Protein AF-A0A956RV04-F1 (afdb_monomer)

Nearest PDB structures (foldseek):
  6rp8-assembly1_c  TM=3.838E-01  e=1.472E+00  Homo sapiens
  3f8u-assembly3_D-2  TM=2.671E-01  e=5.132E-01  Homo sapiens

Foldseek 3Di:
DDDDDDDDDPPPPPPPPPDPPQWKKWKQFLQVRDIDTDDGDDDDPVDPDDDDPCNPPPDPDDDDDDPPDPPDDVPPVDPDDDDDCVVVDACLVPVVQFKKWKWADDPNDTDGQAIFGHPDPQDTHDDPCSQAWDQDPVRDTDRGGGSWIKIDHCDDSRDGCPPDDIDIDRIDMGTDD

Mean predicted aligned error: 13.53 Å

Solvent-accessible surface area (backbone atoms only — not comparable to full-atom values): 11773 Å² total; per-residue (Å²): 140,84,84,81,80,82,76,85,78,81,80,80,79,76,77,78,79,79,72,76,79,79,65,34,35,33,40,34,34,42,86,79,70,43,80,44,83,44,81,69,76,85,83,64,83,90,58,91,72,88,79,60,93,63,73,67,61,92,67,81,85,84,70,89,72,85,82,71,73,79,82,86,55,95,68,77,84,72,72,76,69,94,67,61,64,74,81,83,42,54,48,70,81,55,52,60,87,34,40,26,34,31,28,28,69,53,98,88,41,80,41,86,71,48,60,31,35,53,78,49,102,87,40,70,52,63,58,67,69,70,47,36,54,45,67,50,101,82,68,50,84,41,96,42,68,59,77,45,44,38,41,27,51,40,47,56,96,46,42,75,46,88,83,60,84,58,46,73,61,63,60,48,82,42,78,53,131

Radius of gyration: 25.68 Å; Cα contacts (8 Å, |Δi|>4): 198; chains: 1; bounding box: 71×70×61 Å

Sequence (177 aa):
MKVLKMLPFPLLLVSVQLSAQSMAFQRYDIIAKSLSPIQPVAYEATTPSDFTDWSFGTLTGWSALPQVAPVVDDSLAGFTMPALARDEFTISSYPIRCAVKLFRKHEGEFRQTCSGMLISENLVLTAAHCVFYDFDDDSVFIPEFRDSIFAVPAYDAGEAQLNSAGSWADAYYIPQQ

pLDDT: mean 75.12, std 14.37, range [41.41, 95.62]

Secondary structure (DSSP, 8-state):
-----PPPP---------------EEEEETTTTEEEEEPPPPP-TT-S----TTSS-S-S---PPP-S-----S--TT------HHHH--TTTS--TTEEEEEEEETTEEEEEEEEEEEETTEEE--HHHHEEEE-TT--EEEEE-S--EEEESEETTEE-SS---EE--EEEEE--

Structure (mmCIF, N/CA/C/O backbone):
data_AF-A0A956RV04-F1
#
_entry.id   AF-A0A956RV04-F1
#
loop_
_atom_site.group_PDB
_atom_site.id
_atom_site.type_symbol
_atom_site.label_atom_id
_atom_site.label_alt_id
_atom_site.label_comp_id
_atom_site.label_asym_id
_atom_site.label_entity_id
_atom_site.label_seq_id
_atom_site.pdbx_PDB_ins_code
_atom_site.Cartn_x
_atom_site.Cartn_y
_atom_site.Cartn_z
_atom_site.occupancy
_atom_site.B_iso_or_equiv
_atom_site.auth_seq_id
_atom_site.auth_comp_id
_atom_site.auth_asym_id
_atom_site.auth_atom_id
_atom_site.pdbx_PDB_model_num
ATOM 1 N N . MET A 1 1 ? 47.292 54.066 34.402 1.00 41.41 1 MET A N 1
ATOM 2 C CA . MET A 1 1 ? 46.937 52.824 33.678 1.00 41.41 1 MET A CA 1
ATOM 3 C C . MET A 1 1 ? 46.045 51.966 34.564 1.00 41.41 1 MET A C 1
ATOM 5 O O . MET A 1 1 ? 46.529 51.441 35.556 1.00 41.41 1 MET A O 1
ATOM 9 N N . LYS A 1 2 ? 44.742 51.875 34.264 1.00 43.78 2 LYS A N 1
ATOM 10 C CA . LYS A 1 2 ? 43.818 50.919 34.897 1.00 43.78 2 LYS A CA 1
ATOM 11 C C . LYS A 1 2 ? 43.588 49.788 33.897 1.00 43.78 2 LYS A C 1
ATOM 13 O O . LYS A 1 2 ? 43.111 50.046 32.798 1.00 43.78 2 LYS A O 1
ATOM 18 N N . VAL A 1 3 ? 43.992 48.573 34.254 1.00 43.91 3 VAL A N 1
ATOM 19 C CA . VAL A 1 3 ? 43.829 47.382 33.411 1.00 43.91 3 VAL A CA 1
ATOM 20 C C . VAL A 1 3 ? 42.385 46.902 33.553 1.00 43.91 3 VAL A C 1
ATOM 22 O O . VAL A 1 3 ? 41.974 46.468 34.629 1.00 43.91 3 VAL A O 1
ATOM 25 N N . LEU A 1 4 ? 41.606 47.039 32.481 1.00 47.28 4 LEU A N 1
ATOM 26 C CA . LEU A 1 4 ? 40.239 46.540 32.380 1.00 47.28 4 LEU A CA 1
ATOM 27 C C . LEU A 1 4 ? 40.298 45.011 32.234 1.00 47.28 4 LEU A C 1
ATOM 29 O O . LEU A 1 4 ? 40.730 44.500 31.204 1.00 47.28 4 LEU A O 1
ATOM 33 N N . LYS A 1 5 ? 39.922 44.273 33.283 1.00 50.47 5 LYS A N 1
ATOM 34 C CA . LYS A 1 5 ? 39.824 42.808 33.234 1.00 50.47 5 LYS A CA 1
ATOM 35 C C . LYS A 1 5 ? 38.575 42.426 32.437 1.00 50.47 5 LYS A C 1
ATOM 37 O O . LYS A 1 5 ? 37.464 42.648 32.909 1.00 50.47 5 LYS A O 1
ATOM 42 N N . MET A 1 6 ? 38.761 41.871 31.241 1.00 50.69 6 MET A N 1
ATOM 43 C CA . MET A 1 6 ? 37.680 41.238 30.482 1.00 50.69 6 MET A CA 1
ATOM 44 C C . MET A 1 6 ? 37.269 39.947 31.197 1.00 50.69 6 MET A C 1
ATOM 46 O O . MET A 1 6 ? 38.090 39.057 31.409 1.00 50.69 6 MET A O 1
ATOM 50 N N . LEU A 1 7 ? 36.006 39.879 31.612 1.00 51.22 7 LEU A N 1
ATOM 51 C CA . LEU A 1 7 ? 35.390 38.680 32.172 1.00 51.22 7 LEU A CA 1
ATOM 52 C C . LEU A 1 7 ? 35.019 37.739 31.006 1.00 51.22 7 LEU A C 1
ATOM 54 O O . LEU A 1 7 ? 34.403 38.215 30.050 1.00 51.22 7 LEU A O 1
ATOM 58 N N . PRO A 1 8 ? 35.372 36.442 31.031 1.00 54.19 8 PRO A N 1
ATOM 59 C CA . PRO A 1 8 ? 35.003 35.525 29.960 1.00 54.19 8 PRO A CA 1
ATOM 60 C C . PRO A 1 8 ? 33.496 35.239 30.010 1.00 54.19 8 PRO A C 1
ATOM 62 O O . PRO A 1 8 ? 32.969 34.77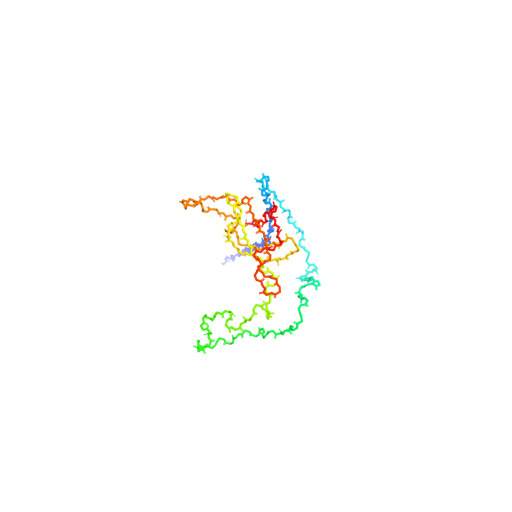4 31.018 1.00 54.19 8 PRO A O 1
ATOM 65 N N . PHE A 1 9 ? 32.805 35.543 28.912 1.00 52.53 9 PHE A N 1
ATOM 66 C CA . PHE A 1 9 ? 31.400 35.214 28.689 1.00 52.53 9 PHE A CA 1
ATOM 67 C C . PHE A 1 9 ? 31.310 33.701 28.414 1.00 52.53 9 PHE A C 1
ATOM 69 O O . PHE A 1 9 ? 31.923 33.245 27.444 1.00 52.53 9 PHE A O 1
ATOM 76 N N . PRO A 1 10 ? 30.629 32.889 29.242 1.00 55.66 10 PRO A N 1
ATOM 77 C CA . PRO A 1 10 ? 30.508 31.467 28.964 1.00 55.66 10 PRO A CA 1
ATOM 78 C C . PRO A 1 10 ? 29.617 31.296 27.731 1.00 55.66 10 PRO A C 1
ATOM 80 O O . PRO A 1 10 ? 28.443 31.665 27.736 1.00 55.66 10 PRO A O 1
ATOM 83 N N . LEU A 1 11 ? 30.201 30.767 26.657 1.00 54.53 11 LEU A N 1
ATOM 84 C CA . LEU A 1 11 ? 29.486 30.364 25.455 1.00 54.53 11 LEU A CA 1
ATOM 85 C C . LEU A 1 11 ? 28.546 29.214 25.850 1.00 54.53 11 LEU A C 1
ATOM 87 O O . LEU A 1 11 ? 28.985 28.081 26.048 1.00 54.53 11 LEU A O 1
ATOM 91 N N . LEU A 1 12 ? 27.264 29.521 26.048 1.00 53.34 12 LEU A N 1
ATOM 92 C CA . LEU A 1 12 ? 26.239 28.529 26.351 1.00 53.34 12 LEU A CA 1
ATOM 93 C C . LEU A 1 12 ? 26.005 27.701 25.078 1.00 53.34 12 LEU A C 1
ATOM 95 O O . LEU A 1 12 ? 25.270 28.110 24.181 1.00 53.34 12 LEU A O 1
ATOM 99 N N . LEU A 1 13 ? 26.684 26.558 24.971 1.00 54.03 13 LEU A N 1
ATOM 100 C CA . LEU A 1 13 ? 26.386 25.524 23.983 1.00 54.03 13 LEU A CA 1
ATOM 101 C C . LEU A 1 13 ? 24.991 24.973 24.294 1.00 54.03 13 LEU A C 1
ATOM 103 O O . LEU A 1 13 ? 24.834 24.048 25.088 1.00 54.03 13 LEU A O 1
ATOM 107 N N . VAL A 1 14 ? 23.967 25.578 23.693 1.00 54.78 14 VAL A N 1
ATOM 108 C CA . VAL A 1 14 ? 22.636 24.983 23.601 1.00 54.78 14 VAL A CA 1
ATOM 109 C C . VAL A 1 14 ? 22.785 23.759 22.708 1.00 54.78 14 VAL A C 1
ATOM 111 O O . VAL A 1 14 ? 22.872 23.866 21.485 1.00 54.78 14 VAL A O 1
ATOM 114 N N . SER A 1 15 ? 22.875 22.586 23.325 1.00 55.47 15 SER A N 1
ATOM 115 C CA . SER A 1 15 ? 22.679 21.320 22.638 1.00 55.47 15 SER A CA 1
ATOM 116 C C . SER A 1 15 ? 21.245 21.306 22.121 1.00 55.47 15 SER A C 1
ATOM 118 O O . SER A 1 15 ? 20.292 21.098 22.870 1.00 55.47 15 SER A O 1
ATOM 120 N N . VAL A 1 16 ? 21.080 21.570 20.826 1.00 59.00 16 VAL A N 1
ATOM 121 C CA . VAL A 1 16 ? 19.829 21.288 20.127 1.00 59.00 16 VAL A CA 1
ATOM 122 C C . VAL A 1 16 ? 19.637 19.779 20.223 1.00 59.00 16 VAL A C 1
ATOM 124 O O . VAL A 1 16 ? 20.326 19.013 19.552 1.00 59.00 16 VAL A O 1
ATOM 127 N N . GLN A 1 17 ? 18.754 19.338 21.116 1.00 52.81 17 GLN A N 1
ATOM 128 C CA . GLN A 1 17 ? 18.271 17.968 21.093 1.00 52.81 17 GLN A CA 1
ATOM 129 C C . GLN A 1 17 ? 17.467 17.816 19.801 1.00 52.81 17 GLN A C 1
ATOM 131 O O . GLN A 1 17 ? 16.308 18.218 19.731 1.00 52.81 17 GLN A O 1
ATOM 136 N N . LEU A 1 18 ? 18.098 17.277 18.754 1.00 50.31 18 LEU A N 1
ATOM 137 C CA . LEU A 1 18 ? 17.362 16.726 17.626 1.00 50.31 18 LEU A CA 1
ATOM 138 C C . LEU A 1 18 ? 16.614 15.498 18.148 1.00 50.31 18 LEU A C 1
ATOM 140 O O . LEU A 1 18 ? 17.162 14.402 18.229 1.00 50.31 18 LEU A O 1
ATOM 144 N N . SER A 1 19 ? 15.365 15.700 18.555 1.00 60.16 19 SER A N 1
ATOM 145 C CA . SER A 1 19 ? 14.411 14.610 18.695 1.00 60.16 19 SER A CA 1
ATOM 146 C C . SER A 1 19 ? 14.202 14.025 17.303 1.00 60.16 19 SER A C 1
ATOM 148 O O . SER A 1 19 ? 13.673 14.708 16.425 1.00 60.16 19 SER A O 1
ATOM 150 N N . ALA A 1 20 ? 14.604 12.772 17.088 1.00 56.19 20 ALA A N 1
ATOM 151 C CA . ALA A 1 20 ? 14.069 12.004 15.973 1.00 56.19 20 ALA A CA 1
ATOM 152 C C . ALA A 1 20 ? 12.538 12.047 16.097 1.00 56.19 20 ALA A C 1
ATOM 154 O O . ALA A 1 20 ? 11.999 11.767 17.169 1.00 56.19 20 ALA A O 1
ATOM 155 N N . GLN A 1 21 ? 11.843 12.500 15.056 1.00 57.19 21 GLN A N 1
ATOM 156 C CA . GLN A 1 21 ? 10.384 12.533 15.070 1.00 57.19 21 GLN A CA 1
ATOM 157 C C . GLN A 1 21 ? 9.907 11.082 15.145 1.00 57.19 21 GLN A C 1
ATOM 159 O O . GLN A 1 21 ? 10.102 10.315 14.203 1.00 57.19 21 GLN A O 1
ATOM 164 N N . SER A 1 22 ? 9.345 10.670 16.282 1.00 64.44 22 SER A N 1
ATOM 165 C CA . SER A 1 22 ? 8.673 9.379 16.363 1.00 64.44 22 SER A CA 1
ATOM 166 C C . SER A 1 22 ? 7.424 9.472 15.491 1.00 64.44 22 SER A C 1
ATOM 168 O O . SER A 1 22 ? 6.443 10.100 15.887 1.00 64.44 22 SER A O 1
ATOM 170 N N . MET A 1 23 ? 7.472 8.897 14.292 1.00 69.06 23 MET A N 1
ATOM 171 C CA . MET A 1 23 ? 6.310 8.840 13.412 1.00 69.06 23 MET A CA 1
ATOM 172 C C . MET A 1 23 ? 5.309 7.851 14.012 1.00 69.06 23 MET A C 1
ATOM 174 O O . MET A 1 23 ? 5.514 6.638 13.974 1.00 69.06 23 MET A O 1
ATOM 178 N N . ALA A 1 24 ? 4.253 8.375 14.628 1.00 81.62 24 ALA A N 1
ATOM 179 C CA . ALA A 1 24 ? 3.126 7.568 15.070 1.00 81.62 24 ALA A CA 1
ATOM 180 C C . ALA A 1 24 ? 2.207 7.286 13.877 1.00 81.62 24 ALA A C 1
ATOM 182 O O . ALA A 1 24 ? 2.080 8.107 12.970 1.00 81.62 24 ALA A O 1
ATOM 183 N N . PHE A 1 25 ? 1.542 6.137 13.883 1.00 88.25 25 PHE A N 1
ATOM 184 C CA . PHE A 1 25 ? 0.504 5.828 12.902 1.00 88.25 25 PHE A CA 1
ATOM 185 C C . PHE A 1 25 ? -0.874 5.923 13.554 1.00 88.25 25 PHE A C 1
ATOM 187 O O . PHE A 1 25 ? -1.031 5.681 14.749 1.00 88.25 25 PHE A O 1
ATOM 194 N N . GLN A 1 26 ? -1.894 6.236 12.764 1.00 91.50 26 GLN A N 1
ATOM 195 C CA . GLN A 1 26 ? -3.291 6.037 13.136 1.00 91.50 26 GLN A CA 1
ATOM 196 C C . GLN A 1 26 ? -3.871 4.884 12.327 1.00 91.50 26 GLN A C 1
ATOM 198 O O . GLN A 1 26 ? -3.658 4.815 11.117 1.00 91.50 26 GLN A O 1
ATOM 203 N N . ARG A 1 27 ? -4.635 4.010 12.982 1.00 93.75 27 ARG A N 1
ATOM 204 C CA . ARG A 1 27 ? -5.509 3.037 12.327 1.00 93.75 27 ARG A CA 1
ATOM 205 C C . ARG A 1 27 ? -6.908 3.634 12.230 1.00 93.75 27 ARG A C 1
ATOM 207 O O . ARG A 1 27 ? -7.550 3.852 13.259 1.00 93.75 27 ARG A O 1
ATOM 214 N N . TYR A 1 28 ? -7.372 3.875 11.011 1.00 93.62 28 TYR A N 1
ATOM 215 C CA . TYR A 1 28 ? -8.771 4.157 10.711 1.00 93.62 28 TYR A CA 1
ATOM 216 C C . TYR A 1 28 ? -9.501 2.843 10.448 1.00 93.62 28 TYR A C 1
ATOM 218 O O . TYR A 1 28 ? -9.167 2.152 9.492 1.00 93.62 28 TYR A O 1
ATOM 226 N N . ASP A 1 29 ? -10.472 2.493 11.285 1.00 94.69 29 ASP A N 1
ATOM 227 C CA . ASP A 1 29 ? -11.352 1.346 11.067 1.00 94.69 29 ASP A CA 1
ATOM 228 C C . ASP A 1 29 ? -12.481 1.728 10.106 1.00 94.69 29 ASP A C 1
ATOM 230 O O . ASP A 1 29 ? -13.253 2.648 10.392 1.00 94.69 29 ASP A O 1
ATOM 234 N N . ILE A 1 30 ? -12.575 1.033 8.972 1.00 92.62 30 ILE A N 1
ATOM 235 C CA . ILE A 1 30 ? -13.490 1.398 7.883 1.00 92.62 30 ILE A CA 1
ATOM 236 C C . ILE A 1 30 ? -14.951 1.135 8.270 1.00 92.62 30 ILE A C 1
ATOM 238 O O . ILE A 1 30 ? -15.831 1.937 7.957 1.00 92.62 30 ILE A O 1
ATOM 242 N N . ILE A 1 31 ? -15.215 0.044 8.994 1.00 90.00 31 ILE A N 1
ATOM 243 C CA . ILE A 1 31 ? -16.575 -0.357 9.374 1.00 90.00 31 ILE A CA 1
ATOM 244 C C . ILE A 1 31 ? -17.070 0.480 10.551 1.00 90.00 31 ILE A C 1
ATOM 246 O O . ILE A 1 31 ? -18.185 1.000 10.525 1.00 90.00 31 ILE A O 1
ATOM 250 N N . ALA A 1 32 ? -16.237 0.636 11.581 1.00 93.06 32 ALA A N 1
ATOM 251 C CA . ALA A 1 32 ? -16.583 1.417 12.763 1.00 93.06 32 ALA A CA 1
ATOM 252 C C . ALA A 1 32 ? -16.468 2.935 12.540 1.00 93.06 32 ALA A C 1
ATOM 254 O O . ALA A 1 32 ? -16.903 3.703 13.398 1.00 93.06 32 ALA A O 1
ATOM 255 N N . LYS A 1 33 ? -15.864 3.371 11.425 1.00 90.12 33 LYS A N 1
ATOM 256 C CA . LYS A 1 33 ? -15.575 4.776 11.096 1.00 90.12 33 LYS A CA 1
ATOM 257 C C . LYS A 1 33 ? -14.860 5.510 12.234 1.00 90.12 33 LYS A C 1
ATOM 259 O O . LYS A 1 33 ? -15.221 6.630 12.594 1.00 90.12 33 LYS A O 1
ATOM 264 N N . SER A 1 34 ? -13.854 4.868 12.828 1.00 91.94 34 SER A N 1
ATOM 265 C CA . SER A 1 34 ? -13.160 5.379 14.017 1.00 91.94 34 SER A CA 1
ATOM 266 C C . SER A 1 34 ? -11.641 5.370 13.862 1.00 91.94 34 SER A C 1
ATOM 268 O O . SER A 1 34 ? -11.081 4.524 13.169 1.00 91.94 34 SER A O 1
ATOM 270 N N . LEU A 1 35 ? -10.972 6.326 14.511 1.00 91.81 35 LEU A N 1
ATOM 271 C CA . LEU A 1 35 ? -9.513 6.433 14.546 1.00 91.81 35 LEU A CA 1
ATOM 272 C C . LEU A 1 35 ? -8.974 5.911 15.875 1.00 91.81 35 LEU A C 1
ATOM 274 O O . LEU A 1 35 ? -9.496 6.232 16.943 1.00 91.81 35 LEU A O 1
ATOM 278 N N . SER A 1 36 ? -7.888 5.149 15.803 1.00 93.56 36 SER A N 1
ATOM 279 C CA . SER A 1 36 ? -7.151 4.665 16.969 1.00 93.56 36 SER A CA 1
ATOM 280 C C . SER A 1 36 ? -5.643 4.848 16.771 1.00 93.56 36 SER A C 1
ATOM 282 O O . SER A 1 36 ? -5.141 4.641 15.664 1.00 93.56 36 SER A O 1
ATOM 284 N N . PRO A 1 37 ? -4.896 5.263 17.807 1.00 91.19 37 PRO A N 1
ATOM 285 C CA . PRO A 1 37 ? -3.457 5.455 17.695 1.00 91.19 37 PRO A CA 1
ATOM 286 C C . PRO A 1 37 ? -2.721 4.111 17.706 1.00 91.19 37 PRO A C 1
ATOM 288 O O . PRO A 1 37 ? -3.014 3.236 18.521 1.00 91.19 37 PRO A O 1
ATOM 291 N N . ILE A 1 38 ? -1.706 3.983 16.856 1.00 89.81 38 ILE A N 1
ATOM 292 C CA . ILE A 1 38 ? -0.713 2.912 16.909 1.00 89.81 38 ILE A CA 1
ATOM 293 C C . ILE A 1 38 ? 0.522 3.476 17.595 1.00 89.81 38 ILE A C 1
ATOM 295 O O . ILE A 1 38 ? 1.137 4.432 17.117 1.00 89.81 38 ILE A O 1
ATOM 299 N N . GLN A 1 39 ? 0.865 2.884 18.736 1.00 84.88 39 GLN A N 1
ATOM 300 C CA . GLN A 1 39 ? 2.021 3.319 19.507 1.00 84.88 39 GLN A CA 1
ATOM 301 C C . GLN A 1 39 ? 3.316 3.011 18.740 1.00 84.88 39 GLN A C 1
ATOM 303 O O . GLN A 1 39 ? 3.455 1.896 18.228 1.00 84.88 39 GLN A O 1
ATOM 308 N N . PRO A 1 40 ? 4.265 3.961 18.664 1.00 82.56 40 PRO A N 1
ATOM 309 C CA . PRO A 1 40 ? 5.578 3.699 18.094 1.00 82.56 40 PRO A CA 1
ATOM 310 C C . PRO A 1 40 ? 6.287 2.578 18.855 1.00 82.56 40 PRO A C 1
ATOM 312 O O . PRO A 1 40 ? 6.237 2.513 20.085 1.00 82.56 40 PRO A O 1
ATOM 315 N N . VAL A 1 41 ? 6.988 1.718 18.121 1.00 82.56 41 VAL A N 1
ATOM 316 C CA . VAL A 1 41 ? 7.897 0.731 18.711 1.00 82.56 41 VAL A CA 1
ATOM 317 C C . VAL A 1 41 ? 9.247 1.406 18.957 1.00 82.56 41 VAL A C 1
ATOM 319 O O . VAL A 1 41 ? 9.665 2.268 18.180 1.00 82.56 41 VAL A O 1
ATOM 322 N N . ALA A 1 42 ? 9.925 1.052 20.051 1.00 80.88 42 ALA A N 1
ATOM 323 C CA . ALA A 1 42 ? 11.256 1.575 20.338 1.00 80.88 42 ALA A CA 1
ATOM 324 C C . ALA A 1 42 ? 12.231 1.203 19.209 1.00 80.88 42 ALA A C 1
ATOM 326 O O . ALA A 1 42 ? 12.288 0.048 18.792 1.00 80.88 42 ALA A O 1
ATOM 327 N N . TYR A 1 43 ? 12.994 2.184 18.724 1.00 80.00 43 TYR A N 1
ATOM 328 C CA . TYR A 1 43 ? 14.013 1.949 17.706 1.00 80.00 43 TYR A CA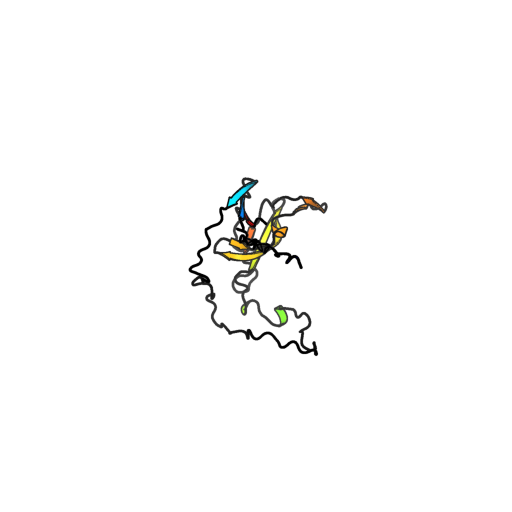 1
ATOM 329 C C . TYR A 1 43 ? 15.162 1.110 18.278 1.00 80.00 43 TYR A C 1
ATOM 331 O O . TYR A 1 43 ? 15.764 1.483 19.288 1.00 80.00 43 TYR A O 1
ATOM 339 N N . GLU A 1 44 ? 15.490 0.005 17.612 1.00 83.06 44 GLU A N 1
ATOM 340 C CA . GLU A 1 44 ? 16.596 -0.866 18.000 1.00 83.06 44 GLU A CA 1
ATOM 341 C C . GLU A 1 44 ? 17.898 -0.443 17.307 1.00 83.06 44 GLU A C 1
ATOM 343 O O . GLU A 1 44 ? 18.151 -0.742 16.144 1.00 83.06 44 GLU A O 1
ATOM 348 N N . ALA A 1 45 ? 18.753 0.269 18.045 1.00 82.19 45 ALA A N 1
ATOM 349 C CA . ALA A 1 45 ? 19.985 0.844 17.501 1.00 82.19 45 ALA A CA 1
ATOM 350 C C . ALA A 1 45 ? 21.083 -0.185 17.161 1.00 82.19 45 ALA A C 1
ATOM 352 O O . ALA A 1 45 ? 22.065 0.165 16.507 1.00 82.19 45 ALA A O 1
ATOM 353 N N . THR A 1 46 ? 20.947 -1.434 17.611 1.00 89.81 46 THR A N 1
ATOM 354 C CA . THR A 1 46 ? 21.909 -2.526 17.384 1.00 89.81 46 THR A CA 1
ATOM 355 C C . THR A 1 46 ? 21.766 -3.193 16.019 1.00 89.81 46 THR A C 1
ATOM 357 O O . THR A 1 46 ? 22.711 -3.847 15.579 1.00 89.81 46 THR A O 1
ATOM 360 N N . THR A 1 47 ? 20.644 -2.983 15.328 1.00 82.06 47 THR A N 1
ATOM 361 C CA . THR A 1 47 ? 20.360 -3.582 14.018 1.00 82.06 47 THR A CA 1
ATOM 362 C C . THR A 1 47 ? 20.100 -2.467 13.002 1.00 82.06 47 THR A C 1
ATOM 364 O O . THR A 1 47 ? 18.952 -2.121 12.736 1.00 82.06 47 THR A O 1
ATOM 367 N N . PRO A 1 48 ? 21.158 -1.850 12.438 1.00 77.50 48 PRO A N 1
ATOM 368 C CA . PRO A 1 48 ? 21.013 -0.698 11.544 1.00 77.50 48 PRO A CA 1
ATOM 369 C C . PRO A 1 48 ? 20.391 -1.054 10.184 1.00 77.50 48 PRO A C 1
ATOM 371 O O . PRO A 1 48 ? 19.996 -0.162 9.436 1.00 77.50 48 PRO A O 1
ATOM 374 N N . SER A 1 49 ? 20.320 -2.342 9.848 1.00 81.25 49 SER A N 1
ATOM 375 C CA . SER A 1 49 ? 19.683 -2.862 8.640 1.00 81.25 49 SER A CA 1
ATOM 376 C C . SER A 1 49 ? 19.215 -4.292 8.874 1.00 81.25 49 SER A C 1
ATOM 378 O O . SER A 1 49 ? 19.928 -5.055 9.526 1.00 81.25 49 SER A O 1
ATOM 380 N N . ASP A 1 50 ? 18.085 -4.658 8.279 1.00 79.94 50 ASP A N 1
ATOM 381 C CA . ASP A 1 50 ? 17.549 -6.017 8.290 1.00 79.94 50 ASP A CA 1
ATOM 382 C C . ASP A 1 50 ? 16.847 -6.314 6.956 1.00 79.94 50 ASP A C 1
ATOM 384 O O . ASP A 1 50 ? 16.457 -5.393 6.230 1.00 79.94 50 ASP A O 1
ATOM 388 N N . PHE A 1 51 ? 16.704 -7.594 6.621 1.00 79.25 51 PHE A N 1
ATOM 389 C CA . PHE A 1 51 ? 16.061 -8.056 5.396 1.00 79.25 51 PHE A CA 1
ATOM 390 C C . PHE A 1 51 ? 15.249 -9.3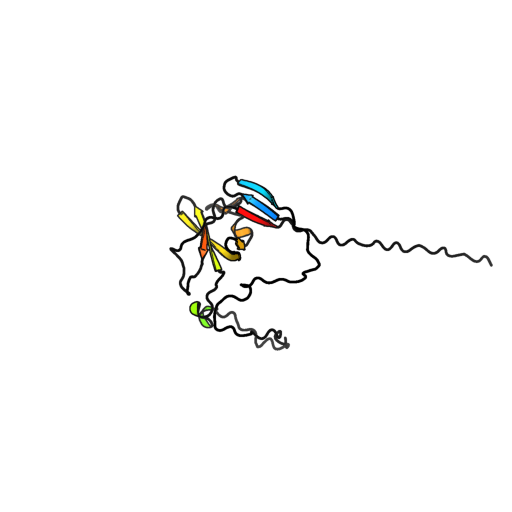15 5.679 1.00 79.25 51 PHE A C 1
ATOM 392 O O . PHE A 1 51 ? 15.690 -10.207 6.396 1.00 79.25 51 PHE A O 1
ATOM 399 N N . THR A 1 52 ? 14.078 -9.433 5.057 1.00 72.12 52 THR A N 1
ATOM 400 C CA . THR A 1 52 ? 13.342 -10.700 5.078 1.00 72.12 52 THR A CA 1
ATOM 401 C C . THR A 1 52 ? 13.986 -11.703 4.120 1.00 72.12 52 THR A C 1
ATOM 403 O O . THR A 1 52 ? 14.604 -11.313 3.122 1.00 72.12 52 THR A O 1
ATOM 406 N N . ASP A 1 53 ? 13.758 -12.997 4.351 1.00 72.94 53 ASP A N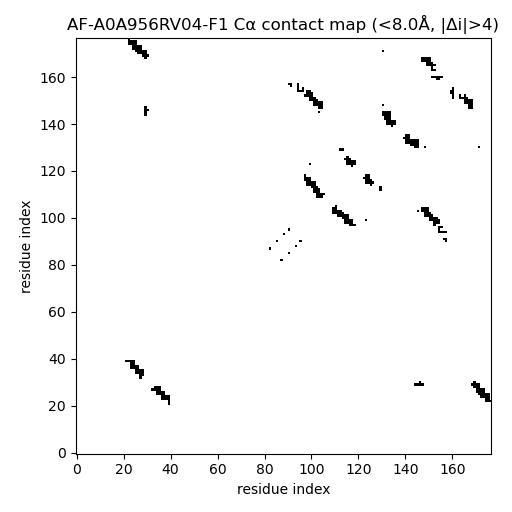 1
ATOM 407 C CA . ASP A 1 53 ? 14.155 -14.073 3.423 1.00 72.94 53 ASP A CA 1
ATOM 408 C C . ASP A 1 53 ? 13.595 -13.864 2.000 1.00 72.94 53 ASP A C 1
ATOM 410 O O . ASP A 1 53 ? 14.133 -14.372 1.019 1.00 72.94 53 ASP A O 1
ATOM 414 N N . TRP A 1 54 ? 12.525 -13.071 1.881 1.00 64.88 54 TRP A N 1
ATOM 415 C CA . TRP A 1 54 ? 11.832 -12.746 0.634 1.00 64.88 54 TRP A CA 1
ATOM 416 C C . TRP A 1 54 ? 12.241 -11.401 0.023 1.00 64.88 54 TRP A C 1
ATOM 418 O O . TRP A 1 54 ? 11.693 -11.015 -1.011 1.00 64.88 54 TRP A O 1
ATOM 428 N N . SER A 1 55 ? 13.195 -10.686 0.629 1.00 68.62 55 SER A N 1
ATOM 429 C CA . SER A 1 55 ? 13.724 -9.414 0.104 1.00 68.62 55 SER A CA 1
ATOM 430 C C . SER A 1 55 ? 14.262 -9.549 -1.326 1.00 68.62 55 SER A C 1
ATOM 432 O O . SER A 1 55 ? 14.170 -8.615 -2.123 1.00 68.62 55 SER A O 1
ATOM 434 N N . PHE A 1 56 ? 14.726 -10.749 -1.684 1.00 65.00 56 PHE A N 1
ATOM 435 C CA . PHE A 1 56 ? 15.012 -11.162 -3.050 1.00 65.00 56 PHE A CA 1
ATOM 436 C C . PHE A 1 56 ? 13.915 -12.126 -3.509 1.00 65.00 56 PHE A C 1
ATOM 438 O O . PHE A 1 56 ? 13.919 -13.308 -3.178 1.00 65.00 56 PHE A O 1
ATOM 445 N N . GLY A 1 57 ? 12.929 -11.622 -4.255 1.00 62.12 57 GLY A N 1
ATOM 446 C CA . GLY A 1 57 ? 11.808 -12.459 -4.683 1.00 62.12 57 GLY A CA 1
ATOM 447 C C . GLY A 1 57 ? 12.257 -13.670 -5.521 1.00 62.12 57 GLY A C 1
ATOM 448 O O . GLY A 1 57 ? 13.173 -13.561 -6.331 1.00 62.12 57 GLY A O 1
ATOM 449 N N . THR A 1 58 ? 11.516 -14.777 -5.441 1.00 60.00 58 THR A N 1
ATOM 450 C CA . THR A 1 58 ? 11.819 -16.126 -5.988 1.00 60.00 58 THR A CA 1
ATOM 451 C C . THR A 1 58 ? 11.891 -16.284 -7.513 1.00 60.00 58 THR A C 1
ATOM 453 O O . THR A 1 58 ? 11.959 -17.406 -8.016 1.00 60.00 58 THR A O 1
ATOM 456 N N . LEU A 1 59 ? 11.852 -15.190 -8.277 1.00 56.62 59 LEU A N 1
ATOM 457 C CA . LEU A 1 59 ? 11.914 -15.288 -9.735 1.00 56.62 59 LEU A CA 1
ATOM 458 C C . LEU A 1 59 ? 13.344 -15.632 -10.145 1.00 56.62 59 LEU A C 1
ATOM 460 O O . LEU A 1 59 ? 14.299 -15.062 -9.626 1.00 56.62 59 LEU A O 1
ATOM 464 N N . THR A 1 60 ? 13.484 -16.559 -11.085 1.00 60.31 60 THR A N 1
ATOM 465 C CA . THR A 1 60 ? 14.770 -16.857 -11.725 1.00 60.31 60 THR A CA 1
ATOM 466 C C . THR A 1 60 ? 15.104 -15.772 -12.759 1.00 60.31 60 THR A C 1
ATOM 468 O O . THR A 1 60 ? 14.226 -15.021 -13.176 1.00 60.31 60 THR A O 1
ATOM 471 N N . GLY A 1 61 ? 16.376 -15.649 -13.159 1.00 62.47 61 GLY A N 1
ATOM 472 C CA . GLY A 1 61 ? 16.795 -14.648 -14.155 1.00 62.47 61 GLY A CA 1
ATOM 473 C C . GLY A 1 61 ? 17.152 -13.269 -13.589 1.00 62.47 61 GLY A C 1
ATOM 474 O O . GLY A 1 61 ? 17.105 -12.279 -14.314 1.00 62.47 61 GLY A O 1
ATOM 475 N N . TRP A 1 62 ? 17.528 -13.186 -12.309 1.00 62.59 62 TRP A N 1
ATOM 476 C CA . TRP A 1 62 ? 18.067 -11.951 -11.736 1.00 62.59 62 TRP A CA 1
ATOM 477 C C . TRP A 1 62 ? 19.309 -11.477 -12.500 1.00 62.59 62 TRP A C 1
ATOM 479 O O . TRP A 1 62 ? 20.289 -12.210 -12.630 1.00 62.59 62 TRP A O 1
ATOM 489 N N . SER A 1 63 ? 19.286 -10.220 -12.942 1.00 65.31 63 SER A N 1
ATOM 490 C CA . SER A 1 63 ? 20.460 -9.510 -13.447 1.00 65.31 63 SER A CA 1
ATOM 491 C C . SER A 1 63 ? 20.782 -8.344 -12.521 1.00 65.31 63 SER A C 1
ATOM 493 O O . SER A 1 63 ? 19.908 -7.523 -12.238 1.00 65.31 63 SER A O 1
ATOM 495 N N . ALA A 1 64 ? 22.034 -8.232 -12.084 1.00 68.81 64 ALA A N 1
ATOM 496 C CA . ALA A 1 64 ? 22.495 -7.018 -11.427 1.00 68.81 64 ALA A CA 1
ATOM 497 C C . ALA A 1 64 ? 22.425 -5.857 -12.429 1.00 68.81 64 ALA A C 1
ATOM 499 O O . ALA A 1 64 ? 23.107 -5.874 -13.454 1.00 68.81 64 ALA A O 1
ATOM 500 N N . LEU A 1 65 ? 21.582 -4.865 -12.145 1.00 65.56 65 LEU A N 1
ATOM 501 C CA . LEU A 1 65 ? 21.574 -3.626 -12.912 1.00 65.56 65 LEU A CA 1
ATOM 502 C C . LEU A 1 65 ? 22.778 -2.771 -12.491 1.00 65.56 65 LEU A C 1
ATOM 504 O O . LEU A 1 65 ? 23.117 -2.746 -11.302 1.00 65.56 65 LEU A O 1
ATOM 508 N N . PRO A 1 66 ? 23.437 -2.069 -13.428 1.00 74.00 66 PRO A N 1
ATOM 509 C CA . PRO A 1 66 ? 24.505 -1.145 -13.082 1.00 74.00 66 PRO A CA 1
ATOM 510 C C . PRO A 1 66 ? 23.954 -0.058 -12.152 1.00 74.00 66 PRO A C 1
ATOM 512 O O . PRO A 1 66 ? 23.063 0.698 -12.520 1.00 74.00 66 PRO A O 1
ATOM 515 N N . GLN A 1 67 ? 24.499 0.013 -10.937 1.00 75.00 67 GLN A N 1
ATOM 516 C CA . GLN A 1 67 ? 24.175 1.063 -9.960 1.00 75.00 67 GLN A CA 1
ATOM 517 C C . GLN A 1 67 ? 25.055 2.308 -10.126 1.00 75.00 67 GLN A C 1
ATOM 519 O O . GLN A 1 67 ? 24.960 3.257 -9.350 1.00 75.00 67 GLN A O 1
ATOM 524 N N . VAL A 1 68 ? 25.946 2.300 -11.120 1.00 78.62 68 VAL A N 1
ATOM 525 C CA . VAL A 1 68 ? 26.750 3.468 -11.466 1.00 78.62 68 VAL A CA 1
ATOM 526 C C . VAL A 1 68 ? 25.793 4.517 -12.012 1.00 78.62 68 VAL A C 1
ATOM 528 O O . VAL A 1 68 ? 25.174 4.304 -13.055 1.00 78.62 68 VAL A O 1
ATOM 531 N N . ALA A 1 69 ? 25.657 5.627 -11.286 1.00 66.88 69 ALA A N 1
ATOM 532 C CA . ALA A 1 69 ? 24.888 6.761 -11.764 1.00 66.88 69 ALA A CA 1
ATOM 533 C C . ALA A 1 69 ? 25.403 7.151 -13.160 1.00 66.88 69 ALA A C 1
ATOM 535 O O . ALA A 1 69 ? 26.624 7.204 -13.354 1.00 66.88 69 ALA A O 1
ATOM 536 N N . PRO A 1 70 ? 24.514 7.397 -14.136 1.00 64.19 70 PRO A N 1
ATOM 537 C CA . PRO A 1 70 ? 24.950 7.863 -15.441 1.00 64.19 70 PRO A CA 1
ATOM 538 C C . PRO A 1 70 ? 25.779 9.136 -15.256 1.00 64.19 70 PRO A C 1
ATOM 540 O O . PRO A 1 70 ? 25.417 10.019 -14.474 1.00 64.19 70 PRO A O 1
ATOM 543 N N . VAL A 1 71 ? 26.919 9.211 -15.944 1.00 72.38 71 VAL A N 1
ATOM 544 C CA . VAL A 1 71 ? 27.725 10.431 -15.962 1.00 72.38 71 VAL A CA 1
ATOM 545 C C . VAL A 1 71 ? 26.889 11.486 -16.670 1.00 72.38 71 VAL A C 1
ATOM 547 O O . VAL A 1 71 ? 26.583 11.344 -17.851 1.00 72.38 71 VAL A O 1
ATOM 550 N N . VAL A 1 72 ? 26.474 12.511 -15.928 1.00 64.56 72 VAL A N 1
ATOM 551 C CA . VAL A 1 72 ? 25.813 13.677 -16.508 1.00 64.56 72 VAL A CA 1
ATOM 552 C C . VAL A 1 72 ? 26.902 14.464 -17.227 1.00 64.56 72 VAL A C 1
ATOM 554 O O . VAL A 1 72 ? 27.651 15.200 -16.588 1.00 64.56 72 VAL A O 1
ATOM 557 N N . ASP A 1 73 ? 27.058 14.240 -18.529 1.00 67.62 73 ASP A N 1
ATOM 558 C CA . ASP A 1 73 ? 27.786 15.173 -19.380 1.00 67.62 73 ASP A CA 1
ATOM 559 C C . ASP A 1 73 ? 26.804 16.230 -19.926 1.00 67.62 73 ASP A C 1
ATOM 561 O O . ASP A 1 73 ? 25.596 15.995 -20.023 1.00 67.62 73 ASP A O 1
ATOM 565 N N . ASP A 1 74 ? 27.306 17.430 -20.230 1.00 61.50 74 ASP A N 1
ATOM 566 C CA . ASP A 1 74 ? 26.490 18.550 -20.729 1.00 61.50 74 ASP A CA 1
ATOM 567 C C . ASP A 1 74 ? 25.884 18.284 -22.125 1.00 61.50 74 ASP A C 1
ATOM 569 O O . ASP A 1 74 ? 25.084 19.076 -22.630 1.00 61.50 74 ASP A O 1
ATOM 573 N N . SER A 1 75 ? 26.211 17.153 -22.757 1.00 58.78 75 SER A N 1
ATOM 574 C CA . SER A 1 75 ? 25.443 16.600 -23.861 1.00 58.78 75 SER A CA 1
ATOM 575 C C . SER A 1 75 ? 24.291 15.771 -23.281 1.00 58.78 75 SER A C 1
ATOM 577 O O . SER A 1 75 ? 24.297 14.548 -23.193 1.00 58.78 75 SER A O 1
ATOM 579 N N . LEU A 1 76 ? 23.187 16.451 -22.972 1.00 55.56 76 LEU A N 1
ATOM 580 C CA . LEU A 1 76 ? 21.874 15.827 -22.736 1.00 55.56 76 LEU A CA 1
ATOM 581 C C . LEU A 1 76 ? 21.336 15.065 -23.984 1.00 55.56 76 LEU A C 1
ATOM 583 O O . LEU A 1 76 ? 20.132 14.871 -24.134 1.00 55.56 76 LEU A O 1
ATOM 587 N N . ALA A 1 77 ? 22.206 14.631 -24.900 1.00 53.91 77 ALA A N 1
ATOM 588 C CA . ALA A 1 77 ? 21.942 13.785 -26.053 1.00 53.91 77 ALA A CA 1
ATOM 589 C C . ALA A 1 77 ? 21.926 12.308 -25.620 1.00 53.91 77 ALA A C 1
ATOM 591 O O . ALA A 1 77 ? 22.757 11.508 -26.033 1.00 53.91 77 ALA A O 1
ATOM 592 N N . GLY A 1 78 ? 21.002 11.941 -24.735 1.00 54.81 78 GLY A N 1
ATOM 593 C CA . GLY A 1 78 ? 20.982 10.579 -24.192 1.00 54.81 78 GLY A CA 1
ATOM 594 C C . GLY A 1 78 ? 19.867 10.271 -23.206 1.00 54.81 78 GLY A C 1
ATOM 595 O O . GLY A 1 78 ? 19.652 9.105 -22.885 1.00 54.81 78 GLY A O 1
ATOM 596 N N . PHE A 1 79 ? 19.104 11.275 -22.765 1.00 57.38 79 PHE A N 1
ATOM 597 C CA . PHE A 1 79 ? 17.812 10.984 -22.161 1.00 57.38 79 PHE A CA 1
ATOM 598 C C . PHE A 1 79 ? 16.922 10.398 -23.251 1.00 57.38 79 PHE A C 1
ATOM 600 O O . PHE A 1 79 ? 16.610 11.058 -24.244 1.00 57.38 79 PHE A O 1
ATOM 607 N N . THR A 1 80 ? 16.535 9.138 -23.082 1.00 59.47 80 THR A N 1
ATOM 608 C CA . THR A 1 80 ? 15.465 8.554 -23.880 1.00 59.47 80 THR A CA 1
ATOM 609 C C . THR A 1 80 ? 14.240 9.441 -23.721 1.00 59.47 80 THR A C 1
ATOM 611 O O . THR A 1 80 ? 13.801 9.709 -22.598 1.00 59.47 80 THR A O 1
ATOM 614 N N . MET A 1 81 ? 13.685 9.897 -24.846 1.00 65.44 81 MET A N 1
ATOM 615 C CA . MET A 1 81 ? 12.312 10.396 -24.875 1.00 65.44 81 MET A CA 1
ATOM 616 C C . MET A 1 81 ? 11.415 9.395 -24.137 1.00 65.44 81 MET A C 1
ATOM 618 O O . MET A 1 81 ? 11.727 8.200 -24.166 1.00 65.44 81 MET A O 1
ATOM 622 N N . PRO A 1 82 ? 10.321 9.836 -23.490 1.00 65.38 82 PRO A N 1
ATOM 623 C CA . PRO A 1 82 ? 9.380 8.917 -22.868 1.00 65.38 82 PRO A CA 1
ATOM 624 C C . PRO A 1 82 ? 9.009 7.809 -23.859 1.00 65.38 82 PRO A C 1
ATOM 626 O O . PRO A 1 82 ? 8.353 8.063 -24.867 1.00 65.38 82 PRO A O 1
ATOM 629 N N . ALA A 1 83 ? 9.488 6.598 -23.596 1.00 70.81 83 ALA A N 1
ATOM 630 C CA . ALA A 1 83 ? 9.147 5.406 -24.349 1.00 70.81 83 ALA A CA 1
ATOM 631 C C . ALA A 1 83 ? 8.083 4.655 -23.556 1.00 70.81 83 ALA A C 1
ATOM 633 O O . ALA A 1 83 ? 8.092 4.648 -22.319 1.00 70.81 83 ALA A O 1
ATOM 634 N N . LEU A 1 84 ? 7.133 4.040 -24.253 1.00 70.75 84 LEU A N 1
ATOM 635 C CA . LEU A 1 84 ? 6.150 3.221 -23.567 1.00 70.75 84 LEU A CA 1
ATOM 636 C C . LEU A 1 84 ? 6.865 1.973 -23.058 1.00 70.75 84 LEU A C 1
ATOM 638 O O . LEU A 1 84 ? 7.465 1.241 -23.835 1.00 70.75 84 LEU A O 1
ATOM 642 N N . ALA A 1 85 ? 6.754 1.689 -21.760 1.00 69.56 85 ALA A N 1
ATOM 643 C CA . ALA A 1 85 ? 7.375 0.503 -21.172 1.00 69.56 85 ALA A CA 1
ATOM 644 C C . ALA A 1 85 ? 6.969 -0.799 -21.890 1.00 69.56 85 ALA A C 1
ATOM 646 O O . ALA A 1 85 ? 7.764 -1.723 -21.959 1.00 69.56 85 ALA A O 1
ATOM 647 N N . ARG A 1 86 ? 5.764 -0.855 -22.476 1.00 73.44 86 ARG A N 1
ATOM 648 C CA . ARG A 1 86 ? 5.283 -2.007 -23.260 1.00 73.44 86 ARG A CA 1
ATOM 649 C C . ARG A 1 86 ? 6.100 -2.282 -24.532 1.00 73.44 86 ARG A C 1
ATOM 651 O O . ARG A 1 86 ? 6.019 -3.385 -25.058 1.00 73.44 86 ARG A O 1
ATOM 658 N N . ASP A 1 87 ? 6.786 -1.267 -25.058 1.00 77.44 87 ASP A N 1
ATOM 659 C CA . ASP A 1 87 ? 7.544 -1.368 -26.307 1.00 77.44 87 ASP A CA 1
ATOM 660 C C . ASP A 1 87 ? 8.932 -1.987 -26.040 1.00 77.44 87 ASP A C 1
ATOM 662 O O . ASP A 1 87 ? 9.491 -2.646 -26.910 1.00 77.44 87 ASP A O 1
ATOM 666 N N . GLU A 1 88 ? 9.445 -1.846 -24.811 1.00 73.31 88 GLU A N 1
ATOM 667 C CA . GLU A 1 88 ? 10.759 -2.348 -24.374 1.00 73.31 88 GLU A CA 1
ATOM 668 C C . GLU A 1 88 ? 10.658 -3.576 -23.449 1.00 73.31 88 GLU A C 1
ATOM 670 O O . GLU A 1 88 ? 11.597 -4.363 -23.324 1.00 73.31 88 GLU A O 1
ATOM 675 N N . PHE A 1 89 ? 9.513 -3.765 -22.788 1.00 70.94 89 PHE A N 1
ATOM 676 C CA . PHE A 1 89 ? 9.313 -4.796 -21.776 1.00 70.94 89 PHE A CA 1
ATOM 677 C C . PHE A 1 89 ? 7.990 -5.528 -21.977 1.00 70.94 89 PHE A C 1
ATOM 679 O O . PHE A 1 89 ? 6.931 -4.927 -22.157 1.00 70.94 89 PHE A O 1
ATOM 686 N N . THR A 1 90 ? 8.035 -6.854 -21.847 1.00 68.88 90 THR A N 1
ATOM 687 C CA . THR A 1 90 ? 6.819 -7.663 -21.735 1.00 68.88 90 THR A CA 1
ATOM 688 C C . THR A 1 90 ? 6.462 -7.851 -20.265 1.00 68.88 90 THR A C 1
ATOM 690 O O . THR A 1 90 ? 7.341 -8.064 -19.424 1.00 68.88 90 THR A O 1
ATOM 693 N N . ILE A 1 91 ? 5.167 -7.811 -19.942 1.00 67.88 91 ILE A N 1
ATOM 694 C CA . ILE A 1 91 ? 4.684 -8.030 -18.568 1.00 67.88 91 ILE A CA 1
ATOM 695 C C . ILE A 1 91 ? 5.101 -9.425 -18.073 1.00 67.88 91 ILE A C 1
ATOM 697 O O . ILE A 1 91 ? 5.413 -9.588 -16.901 1.00 67.88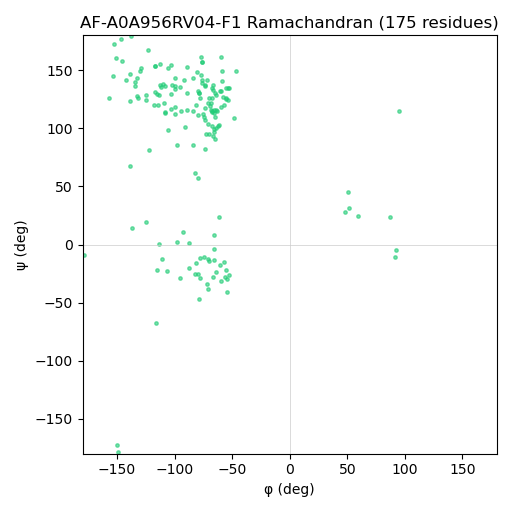 91 ILE A O 1
ATOM 701 N N . SER A 1 92 ? 5.209 -10.419 -18.960 1.00 66.56 92 SER A N 1
ATOM 702 C CA . SER A 1 92 ? 5.731 -11.750 -18.627 1.00 66.56 92 SER A CA 1
ATOM 703 C C . SER A 1 92 ? 7.219 -11.769 -18.256 1.00 66.56 92 SER A C 1
ATOM 705 O O . SER A 1 92 ? 7.636 -12.632 -17.488 1.00 66.56 92 SER A O 1
ATOM 707 N N . SER A 1 93 ? 8.029 -10.840 -18.775 1.00 63.94 93 SER A N 1
ATOM 708 C CA . SER A 1 93 ? 9.455 -10.727 -18.426 1.00 63.94 93 SER A CA 1
ATOM 709 C C . SER A 1 93 ? 9.669 -10.050 -17.070 1.00 63.94 93 SER A C 1
ATOM 711 O O . SER A 1 93 ? 10.647 -10.341 -16.388 1.00 63.94 93 SER A O 1
ATOM 713 N N . TYR A 1 94 ? 8.745 -9.171 -16.675 1.00 64.19 94 TYR A N 1
ATOM 714 C CA . TYR A 1 94 ? 8.773 -8.439 -15.410 1.00 64.19 94 TYR A CA 1
ATOM 715 C C . TYR A 1 94 ? 7.367 -8.401 -14.812 1.00 64.19 94 TYR A C 1
ATOM 717 O O . TYR A 1 94 ? 6.758 -7.326 -14.764 1.00 64.19 94 TYR A O 1
ATOM 725 N N . PRO A 1 95 ? 6.813 -9.549 -14.372 1.00 59.53 95 PRO A N 1
ATOM 726 C CA . PRO A 1 95 ? 5.510 -9.537 -13.733 1.00 59.53 95 PRO A CA 1
ATOM 727 C C . PRO A 1 95 ? 5.637 -8.593 -12.544 1.00 59.53 95 PRO A C 1
ATOM 729 O O . PRO A 1 95 ? 6.519 -8.763 -11.699 1.00 59.53 95 PRO A O 1
ATOM 732 N N . ILE A 1 96 ? 4.840 -7.525 -12.526 1.00 64.69 96 ILE A N 1
ATOM 733 C CA . ILE A 1 96 ? 4.931 -6.500 -11.489 1.00 64.69 96 ILE A CA 1
ATOM 734 C C . ILE A 1 96 ? 4.325 -7.120 -10.228 1.00 64.69 96 ILE A C 1
ATOM 736 O O . ILE A 1 96 ? 3.145 -6.949 -9.942 1.00 64.69 96 ILE A O 1
ATOM 740 N N . ARG A 1 97 ? 5.135 -7.913 -9.516 1.00 65.62 97 ARG A N 1
ATOM 741 C CA . ARG A 1 97 ? 4.710 -8.873 -8.479 1.00 65.62 97 ARG A CA 1
ATOM 742 C C . ARG A 1 97 ? 3.982 -8.244 -7.296 1.00 65.62 97 ARG A C 1
ATOM 744 O O . ARG A 1 97 ? 3.301 -8.948 -6.564 1.00 65.62 97 ARG A O 1
ATOM 751 N N . CYS A 1 98 ? 4.113 -6.934 -7.127 1.00 81.50 98 CYS A N 1
ATOM 752 C CA . CYS A 1 98 ? 3.470 -6.202 -6.048 1.00 81.50 98 CYS A CA 1
ATOM 753 C C . CYS A 1 98 ? 2.397 -5.231 -6.548 1.00 81.50 98 CYS A C 1
ATOM 755 O O . CYS A 1 98 ? 1.823 -4.533 -5.724 1.00 81.50 98 CYS A O 1
ATOM 757 N N . ALA A 1 99 ? 2.122 -5.132 -7.855 1.00 87.88 99 ALA A N 1
ATOM 758 C CA . ALA A 1 99 ? 1.093 -4.215 -8.335 1.00 87.88 99 ALA A CA 1
ATOM 759 C C . ALA A 1 99 ? -0.291 -4.695 -7.894 1.00 87.88 99 ALA A C 1
ATOM 761 O O . ALA A 1 99 ? -0.730 -5.789 -8.246 1.00 87.88 99 ALA A O 1
ATOM 762 N N . VAL A 1 100 ? -0.989 -3.841 -7.158 1.00 90.88 100 VAL A N 1
ATOM 763 C CA . VAL A 1 100 ? -2.358 -4.064 -6.699 1.00 90.88 100 VAL A CA 1
ATOM 764 C C . VAL A 1 100 ? -3.268 -3.084 -7.422 1.00 90.88 100 VAL A C 1
ATOM 766 O O . VAL A 1 100 ? -2.953 -1.896 -7.529 1.00 90.88 100 VAL A O 1
ATOM 769 N N . LYS A 1 101 ? -4.410 -3.565 -7.908 1.00 91.56 101 LYS A N 1
ATOM 770 C CA . LYS A 1 101 ? -5.490 -2.716 -8.401 1.00 91.56 101 LYS A CA 1
ATOM 771 C C . LYS A 1 101 ? -6.506 -2.491 -7.285 1.00 91.56 101 LYS A C 1
ATOM 773 O O . LYS A 1 101 ? -6.867 -3.428 -6.576 1.00 91.56 101 LYS A O 1
ATOM 778 N N . LEU A 1 102 ? -6.943 -1.243 -7.127 1.00 92.19 102 LEU A N 1
ATOM 779 C CA . LEU A 1 102 ? -7.885 -0.836 -6.089 1.00 92.19 102 LEU A CA 1
ATOM 780 C C . LEU A 1 102 ? 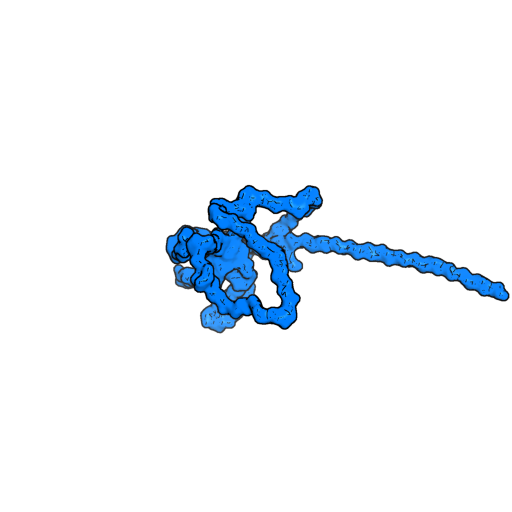-9.211 -0.405 -6.710 1.00 92.19 102 LEU A C 1
ATOM 782 O O . LEU A 1 102 ? -9.255 0.471 -7.582 1.00 92.19 102 LEU A O 1
ATOM 786 N N . PHE A 1 103 ? -10.284 -0.988 -6.197 1.00 90.62 103 PHE A N 1
ATOM 787 C CA . PHE A 1 103 ? -11.660 -0.667 -6.543 1.00 90.62 103 PHE A CA 1
ATOM 788 C C . PHE A 1 103 ? -12.389 -0.124 -5.322 1.00 90.62 103 PHE A C 1
ATOM 790 O O . PHE A 1 103 ? -12.059 -0.482 -4.194 1.00 90.62 103 PHE A O 1
ATOM 797 N N . ARG A 1 104 ? -13.417 0.688 -5.545 1.00 88.69 104 ARG A N 1
ATOM 798 C CA . ARG A 1 104 ? -14.405 1.050 -4.522 1.00 88.69 104 ARG A CA 1
ATOM 799 C C . ARG A 1 104 ? -15.760 0.462 -4.874 1.00 88.69 104 ARG A C 1
ATOM 801 O O . ARG A 1 104 ? -16.041 0.240 -6.054 1.00 88.69 104 ARG A O 1
ATOM 808 N N . LYS A 1 105 ? -16.613 0.259 -3.873 1.00 86.50 105 LYS A N 1
ATOM 809 C CA . LYS A 1 105 ? -18.028 -0.008 -4.120 1.00 86.50 105 LYS A CA 1
ATOM 810 C C . LYS A 1 105 ? -18.771 1.320 -4.176 1.00 86.50 105 LYS A C 1
ATOM 812 O O . LYS A 1 105 ? -18.624 2.140 -3.284 1.00 86.50 105 LYS A O 1
ATOM 817 N N . HIS A 1 106 ? -19.573 1.525 -5.208 1.00 82.75 106 HIS A N 1
ATOM 818 C CA . HIS A 1 106 ? -20.451 2.684 -5.321 1.00 82.75 106 HIS A CA 1
ATOM 819 C C . HIS A 1 106 ? -21.786 2.213 -5.879 1.00 82.75 106 HIS A C 1
ATOM 821 O O . HIS A 1 106 ? -21.811 1.576 -6.927 1.00 82.75 106 HIS A O 1
ATOM 827 N N . GLU A 1 107 ? -22.883 2.475 -5.165 1.00 85.31 107 GLU A N 1
ATOM 828 C CA . GLU A 1 107 ? -24.245 2.088 -5.584 1.00 85.31 107 GLU A CA 1
ATOM 829 C C . GLU A 1 107 ? -24.397 0.601 -5.963 1.00 85.31 107 GLU A C 1
ATOM 831 O O . GLU A 1 107 ? -25.213 0.220 -6.794 1.00 85.31 107 GLU A O 1
ATOM 836 N N . GLY A 1 108 ? -23.613 -0.275 -5.329 1.00 83.25 108 GLY A N 1
ATOM 837 C CA . GLY A 1 108 ? -23.645 -1.713 -5.603 1.00 83.25 108 GLY A CA 1
ATOM 838 C C . GLY A 1 108 ? -22.667 -2.189 -6.679 1.00 83.25 108 GLY A C 1
ATOM 839 O O . GLY A 1 108 ? -22.431 -3.393 -6.755 1.00 83.25 108 GLY A O 1
ATOM 840 N N . GLU A 1 109 ? -22.036 -1.284 -7.424 1.00 85.56 109 GLU A N 1
ATOM 841 C CA . GLU A 1 109 ? -21.073 -1.603 -8.480 1.00 85.56 109 GLU A CA 1
ATOM 842 C C . GLU A 1 109 ? -19.621 -1.378 -8.044 1.00 85.56 109 GLU A C 1
ATOM 844 O O . GLU A 1 109 ? -19.325 -0.562 -7.167 1.00 85.56 109 GLU A O 1
ATOM 849 N N . PHE A 1 110 ? -18.694 -2.098 -8.680 1.00 85.69 110 PHE A N 1
ATOM 850 C CA . PHE A 1 110 ? -17.262 -1.855 -8.527 1.00 85.69 110 PHE A CA 1
ATOM 851 C C . PHE A 1 110 ? -16.821 -0.733 -9.466 1.00 85.69 110 PHE A C 1
ATOM 853 O O . PHE A 1 110 ? -16.817 -0.897 -10.685 1.00 85.69 110 PHE A O 1
ATOM 860 N N . ARG A 1 111 ? -16.382 0.392 -8.898 1.00 85.69 111 ARG A N 1
ATOM 861 C CA . ARG A 1 111 ? -15.746 1.483 -9.646 1.00 85.69 111 ARG A CA 1
ATOM 862 C C . ARG A 1 111 ? -14.226 1.389 -9.492 1.00 85.69 111 ARG A C 1
ATOM 864 O O . ARG A 1 111 ? -13.707 1.199 -8.392 1.00 85.69 111 ARG A O 1
ATOM 871 N N . GLN A 1 112 ? -13.514 1.515 -10.609 1.00 86.12 112 GLN A N 1
ATOM 872 C CA . GLN A 1 112 ? -12.051 1.594 -10.634 1.00 86.12 112 GLN A CA 1
ATOM 873 C C . GLN A 1 112 ? -11.601 2.873 -9.913 1.00 86.12 112 GLN A C 1
ATOM 875 O O . GLN A 1 112 ? -12.084 3.949 -10.256 1.00 86.12 112 GLN A O 1
ATOM 880 N N . THR A 1 113 ? -10.671 2.768 -8.958 1.00 86.44 113 THR A N 1
ATOM 881 C CA . THR A 1 113 ? -10.218 3.927 -8.163 1.00 86.44 113 THR A CA 1
ATOM 882 C C . THR A 1 113 ? -8.748 4.232 -8.414 1.00 86.44 113 THR A C 1
ATOM 884 O O . THR A 1 113 ? -8.404 5.253 -8.997 1.00 86.44 113 THR A O 1
ATOM 887 N N . CYS A 1 114 ? -7.866 3.333 -7.986 1.00 91.06 114 CYS A N 1
ATOM 888 C CA . CYS A 1 114 ? -6.435 3.598 -7.879 1.00 91.06 114 CYS A CA 1
ATOM 889 C C . CYS A 1 114 ? -5.618 2.319 -8.100 1.00 91.06 114 CYS A C 1
ATOM 891 O O . CYS A 1 114 ? -6.147 1.265 -8.466 1.00 91.06 114 CYS A O 1
ATOM 893 N N . SER A 1 115 ? -4.314 2.426 -7.863 1.00 91.81 115 SER A N 1
ATOM 894 C CA . SER A 1 115 ? -3.405 1.296 -7.714 1.00 91.81 115 SER A CA 1
ATOM 895 C C . SER A 1 115 ? -2.685 1.374 -6.365 1.00 91.81 115 SER A C 1
ATOM 897 O O . SER A 1 115 ? -2.703 2.401 -5.680 1.00 91.81 115 SER A O 1
ATOM 899 N N . GLY A 1 116 ? -2.037 0.284 -5.987 1.00 92.69 116 GLY A N 1
ATOM 900 C CA . GLY A 1 116 ? -1.200 0.197 -4.802 1.00 92.69 116 GLY A CA 1
ATOM 901 C C . GLY A 1 116 ? -0.060 -0.790 -4.999 1.00 92.69 116 GLY A C 1
ATOM 902 O O . GLY A 1 116 ? 0.091 -1.388 -6.068 1.00 92.69 116 GLY A O 1
ATOM 903 N N . MET A 1 117 ? 0.737 -0.948 -3.952 1.00 92.31 117 MET A N 1
ATOM 904 C CA . MET A 1 117 ? 1.843 -1.886 -3.900 1.00 92.31 117 MET A CA 1
ATOM 905 C C . MET A 1 117 ? 1.689 -2.814 -2.701 1.00 92.31 117 MET A C 1
ATOM 907 O O . MET A 1 117 ? 1.586 -2.340 -1.573 1.00 92.31 117 MET A O 1
ATOM 911 N N . LEU A 1 118 ? 1.678 -4.124 -2.931 1.00 88.88 118 LEU A N 1
ATOM 912 C CA . LEU A 1 118 ? 1.719 -5.115 -1.862 1.00 88.88 118 LEU A CA 1
ATOM 913 C C . LEU A 1 118 ? 3.089 -5.048 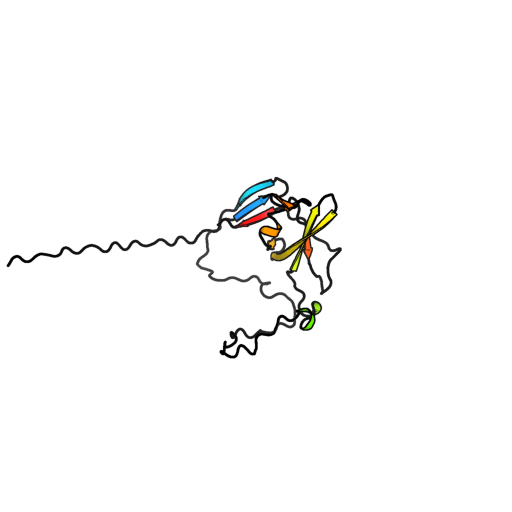-1.175 1.00 88.88 118 LEU A C 1
ATOM 915 O O . LEU A 1 118 ? 4.112 -5.320 -1.806 1.00 88.88 118 LEU A O 1
ATOM 919 N N . ILE A 1 119 ? 3.100 -4.654 0.097 1.00 88.38 119 ILE A N 1
ATOM 920 C CA . ILE A 1 119 ? 4.320 -4.511 0.913 1.00 88.38 119 ILE A CA 1
ATOM 921 C C . ILE A 1 119 ? 4.413 -5.563 2.025 1.00 88.38 119 ILE A C 1
ATOM 923 O O . ILE A 1 119 ? 5.465 -5.721 2.634 1.00 88.38 119 ILE A O 1
ATOM 927 N N . SER A 1 120 ? 3.319 -6.281 2.286 1.00 86.00 120 SER A N 1
ATOM 928 C CA . SER A 1 120 ? 3.237 -7.436 3.185 1.00 86.00 120 SER A CA 1
ATOM 929 C C . SER A 1 120 ? 2.103 -8.353 2.720 1.00 86.00 120 SER A C 1
ATOM 931 O O . SER A 1 120 ? 1.321 -7.967 1.855 1.00 86.00 120 SER A O 1
ATOM 933 N N . GLU A 1 121 ? 1.963 -9.532 3.321 1.00 86.00 121 GLU A N 1
ATOM 934 C CA . GLU A 1 121 ? 0.894 -10.504 3.032 1.00 86.00 121 GLU A CA 1
ATOM 935 C C . GLU A 1 121 ? -0.529 -9.918 3.103 1.00 86.00 121 GLU A C 1
ATOM 937 O O . GLU A 1 121 ? -1.435 -10.394 2.423 1.00 86.00 121 GLU A O 1
ATOM 942 N N . ASN A 1 122 ? -0.721 -8.860 3.892 1.00 91.31 122 ASN A N 1
ATOM 943 C CA . ASN A 1 122 ? -2.008 -8.217 4.144 1.00 91.31 122 ASN A CA 1
ATOM 944 C C . ASN A 1 122 ? -1.944 -6.677 4.134 1.00 91.31 122 ASN A C 1
ATOM 946 O O . ASN A 1 122 ? -2.881 -6.029 4.596 1.00 91.31 122 ASN A O 1
ATOM 950 N N . LEU A 1 123 ? -0.860 -6.078 3.624 1.00 93.38 123 LEU A N 1
ATOM 951 C CA . LEU A 1 123 ? -0.703 -4.620 3.575 1.00 93.38 123 LEU A CA 1
ATOM 952 C C . LEU A 1 123 ? -0.432 -4.132 2.158 1.00 93.38 123 LEU A C 1
ATOM 954 O O . LEU A 1 123 ? 0.506 -4.574 1.489 1.00 93.38 123 LEU A O 1
ATOM 958 N N . VAL A 1 124 ? -1.226 -3.147 1.745 1.00 94.94 124 VAL A N 1
ATOM 959 C CA . VAL A 1 124 ? -1.078 -2.442 0.474 1.00 94.94 124 VAL A CA 1
ATOM 960 C C . VAL A 1 124 ? -0.721 -0.988 0.753 1.00 94.94 124 VAL A C 1
ATOM 962 O O . VAL A 1 124 ? -1.488 -0.254 1.370 1.00 94.94 124 VAL A O 1
ATOM 965 N N . LEU A 1 125 ? 0.437 -0.561 0.259 1.00 94.19 125 LEU A N 1
ATOM 966 C CA . LEU A 1 125 ? 0.832 0.839 0.228 1.00 94.19 125 LEU A CA 1
ATOM 967 C C . LEU A 1 125 ? 0.138 1.538 -0.942 1.00 94.19 125 LEU A C 1
ATOM 969 O O . LEU A 1 125 ? 0.181 1.068 -2.080 1.00 94.19 125 LEU A O 1
ATOM 973 N N . THR A 1 126 ? -0.483 2.682 -0.685 1.00 94.31 126 THR A N 1
ATOM 974 C CA . THR A 1 126 ? -1.107 3.511 -1.720 1.00 94.31 126 THR A CA 1
ATOM 975 C C . THR A 1 126 ? -0.995 4.990 -1.356 1.00 94.31 126 THR A C 1
ATOM 977 O O . THR A 1 126 ? -0.472 5.348 -0.300 1.00 94.31 126 THR A O 1
ATOM 980 N N . ALA A 1 127 ? -1.458 5.865 -2.243 1.00 91.50 127 ALA A N 1
ATOM 981 C CA . ALA A 1 127 ? -1.481 7.293 -1.985 1.00 91.50 127 ALA A CA 1
ATOM 982 C C . ALA A 1 127 ? -2.642 7.665 -1.051 1.00 91.50 127 ALA A C 1
ATOM 984 O O . ALA A 1 127 ? -3.737 7.117 -1.161 1.00 91.50 127 ALA A O 1
ATOM 985 N N . ALA A 1 128 ? -2.438 8.665 -0.188 1.00 88.19 128 ALA A N 1
ATOM 986 C CA . ALA A 1 128 ? -3.490 9.153 0.707 1.00 88.19 128 ALA A CA 1
ATOM 987 C C . ALA A 1 128 ? -4.763 9.554 -0.061 1.00 88.19 128 ALA A C 1
ATOM 989 O O . ALA A 1 128 ? -5.858 9.183 0.342 1.00 88.19 128 ALA A O 1
ATOM 990 N N . HIS A 1 129 ? -4.618 10.207 -1.219 1.00 87.19 129 HIS A N 1
ATOM 991 C CA . HIS A 1 129 ? -5.751 10.626 -2.053 1.00 87.19 129 HIS A CA 1
ATOM 992 C C . HIS A 1 129 ? -6.563 9.464 -2.658 1.00 87.19 129 HIS A C 1
ATOM 994 O O . HIS A 1 129 ? -7.630 9.676 -3.226 1.00 87.19 129 HIS A O 1
ATOM 1000 N N . CYS A 1 130 ? -6.043 8.234 -2.607 1.00 88.44 130 CYS A N 1
ATOM 1001 C CA . CYS A 1 130 ? -6.776 7.059 -3.065 1.00 88.44 130 CYS A CA 1
ATOM 1002 C C . CYS A 1 130 ? -7.792 6.579 -2.028 1.00 88.44 130 CYS A C 1
ATOM 1004 O O . CYS A 1 130 ? -8.779 5.952 -2.407 1.00 88.44 130 CYS A O 1
ATOM 1006 N N . VAL A 1 131 ? -7.562 6.875 -0.744 1.00 88.56 131 VAL A N 1
ATOM 1007 C CA . VAL A 1 131 ? -8.391 6.419 0.387 1.00 88.56 131 VAL A CA 1
ATOM 1008 C C . VAL A 1 131 ? -9.092 7.560 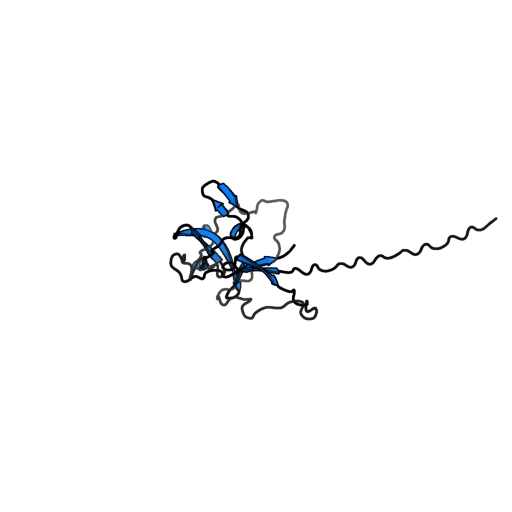1.118 1.00 88.56 131 VAL A C 1
ATOM 1010 O O . VAL A 1 131 ? -10.101 7.334 1.774 1.00 88.56 131 VAL A O 1
ATOM 1013 N N . PHE A 1 132 ? -8.574 8.775 0.993 1.00 80.00 132 PHE A N 1
ATOM 1014 C CA . PHE A 1 132 ? -9.109 10.022 1.516 1.00 80.00 132 PHE A CA 1
ATOM 1015 C C . PHE A 1 132 ? -9.425 10.886 0.295 1.00 80.00 132 PHE A C 1
ATOM 1017 O O . PHE A 1 132 ? -8.572 10.969 -0.580 1.00 80.00 132 PHE A O 1
ATOM 1024 N N . TYR A 1 133 ? -10.618 11.478 0.224 1.00 72.38 133 TYR A N 1
ATOM 1025 C CA . TYR A 1 133 ? -11.243 12.154 -0.931 1.00 72.38 133 TYR A CA 1
ATOM 1026 C C . TYR A 1 133 ? -12.177 11.255 -1.737 1.00 72.38 133 TYR A C 1
ATOM 1028 O O . TYR A 1 133 ? -11.752 10.320 -2.423 1.00 72.38 133 TYR A O 1
ATOM 1036 N N . ASP A 1 134 ? -13.455 11.624 -1.716 1.00 61.31 134 ASP A N 1
ATOM 1037 C CA . ASP A 1 134 ? -14.401 11.266 -2.759 1.00 61.31 134 ASP A CA 1
ATOM 1038 C C . ASP A 1 134 ? -14.814 12.527 -3.520 1.00 61.31 134 ASP A C 1
ATOM 1040 O O . ASP A 1 134 ? -15.018 13.589 -2.925 1.00 61.31 134 ASP A O 1
ATOM 1044 N N . PHE A 1 135 ? -14.883 12.406 -4.842 1.00 57.66 135 PHE A N 1
ATOM 1045 C CA . PHE A 1 135 ? -15.610 13.357 -5.665 1.00 57.66 135 PHE A CA 1
ATOM 1046 C C . PHE A 1 135 ? -16.939 12.669 -5.944 1.00 57.66 135 PHE A C 1
ATOM 1048 O O . PHE A 1 135 ? -16.953 11.641 -6.627 1.00 57.66 135 PHE A O 1
ATOM 1055 N N . ASP A 1 136 ? -18.030 13.194 -5.392 1.00 55.69 136 ASP A N 1
ATOM 1056 C CA . ASP A 1 136 ? -19.353 12.784 -5.864 1.00 55.69 136 ASP A CA 1
ATOM 1057 C C . ASP A 1 136 ? -19.487 13.110 -7.358 1.00 55.69 136 ASP A C 1
ATOM 1059 O O . ASP A 1 136 ? -18.735 13.933 -7.894 1.00 55.69 136 ASP A O 1
ATOM 1063 N N . ASP A 1 137 ? -20.451 12.485 -8.038 1.00 57.06 137 ASP A N 1
ATOM 1064 C CA . ASP A 1 137 ? -20.713 12.717 -9.468 1.00 57.06 137 ASP A CA 1
ATOM 1065 C C . ASP A 1 137 ? -21.005 14.221 -9.773 1.00 57.06 137 ASP A C 1
ATOM 1067 O O . ASP A 1 137 ? -20.843 14.665 -10.909 1.00 57.06 137 ASP A O 1
ATOM 1071 N N . ASP A 1 138 ? -21.297 15.033 -8.741 1.00 60.94 138 ASP A N 1
ATOM 1072 C CA . ASP A 1 138 ? -21.444 16.500 -8.774 1.00 60.94 138 ASP A CA 1
ATOM 1073 C C . ASP A 1 138 ? -20.158 17.297 -8.444 1.00 60.94 138 ASP A C 1
ATOM 1075 O O . ASP A 1 138 ? -20.194 18.518 -8.270 1.00 60.94 138 ASP A O 1
ATOM 1079 N N . SER A 1 139 ? -18.990 16.651 -8.369 1.00 59.72 139 SER A N 1
ATOM 1080 C CA . SER A 1 139 ? -17.674 17.263 -8.093 1.00 59.72 139 SER A CA 1
ATOM 1081 C C . SER A 1 139 ? -17.557 18.015 -6.755 1.00 59.72 139 SER A C 1
ATOM 1083 O O . SER A 1 139 ? -16.706 18.891 -6.587 1.00 59.72 139 SER A O 1
ATOM 1085 N N . VAL A 1 140 ? -18.385 17.655 -5.772 1.00 61.44 140 VAL A N 1
ATOM 1086 C CA . VAL A 1 140 ? -18.283 18.182 -4.406 1.00 61.44 140 VAL A CA 1
ATOM 1087 C C . VAL A 1 140 ? -17.150 17.464 -3.677 1.00 61.44 140 VAL A C 1
ATOM 1089 O O . VAL A 1 140 ? -17.109 16.239 -3.618 1.00 61.44 140 VAL A O 1
ATOM 1092 N N . PHE A 1 141 ? -16.215 18.238 -3.126 1.00 61.81 141 PHE A N 1
ATOM 1093 C CA . PHE A 1 141 ? -15.114 17.712 -2.326 1.00 61.81 141 PHE A CA 1
ATOM 1094 C C . PHE A 1 141 ? -15.619 17.301 -0.942 1.00 61.81 141 PHE A C 1
ATOM 1096 O O . PHE A 1 141 ? -15.978 18.162 -0.134 1.00 61.81 141 PHE A O 1
ATOM 1103 N N . ILE A 1 142 ? -15.604 15.999 -0.660 1.00 61.69 142 ILE A N 1
ATOM 1104 C CA . ILE A 1 142 ? -15.937 15.463 0.660 1.00 61.69 142 ILE A CA 1
ATOM 1105 C C . ILE A 1 142 ? -14.641 14.952 1.314 1.00 61.69 142 ILE A C 1
ATOM 1107 O O . ILE A 1 142 ? -14.031 14.002 0.808 1.00 61.69 142 ILE A O 1
ATOM 1111 N N . PRO A 1 143 ? -14.174 15.566 2.422 1.00 66.81 143 PRO A N 1
ATOM 1112 C CA . PRO A 1 143 ? -12.964 15.150 3.131 1.00 66.81 143 PRO A CA 1
ATOM 1113 C C . PRO A 1 143 ? -13.248 13.942 4.034 1.00 66.81 143 PRO A C 1
ATOM 1115 O O . PRO A 1 143 ? -13.045 13.987 5.247 1.00 66.81 143 PRO A O 1
ATOM 1118 N N . GLU A 1 144 ? -13.747 12.862 3.443 1.00 76.38 144 GLU A N 1
ATOM 1119 C CA . GLU A 1 144 ? -14.035 11.615 4.140 1.00 76.38 144 GLU A CA 1
ATOM 1120 C C . GLU A 1 144 ? -13.170 10.477 3.598 1.00 76.38 144 GLU A C 1
ATOM 1122 O O . GLU A 1 144 ? -12.686 10.489 2.459 1.00 76.38 144 GLU A O 1
ATOM 1127 N N . PHE A 1 145 ? -12.940 9.493 4.464 1.00 81.94 145 PHE A N 1
ATOM 1128 C CA . PHE A 1 145 ? -12.340 8.235 4.059 1.00 81.94 145 PHE A CA 1
ATOM 1129 C C . PHE A 1 145 ? -13.346 7.427 3.251 1.00 81.94 145 PHE A C 1
ATOM 1131 O O . PHE A 1 145 ? -14.526 7.364 3.597 1.00 81.94 145 PHE A O 1
ATOM 1138 N N . ARG A 1 146 ? -12.861 6.752 2.210 1.00 85.56 146 ARG A N 1
ATOM 1139 C CA . ARG A 1 146 ? -13.677 5.807 1.452 1.00 85.56 146 ARG A CA 1
ATOM 1140 C C . ARG A 1 146 ? -14.154 4.691 2.373 1.00 85.56 146 ARG A C 1
ATOM 1142 O O . ARG A 1 146 ? -13.354 4.090 3.091 1.00 85.56 146 ARG A O 1
ATOM 1149 N N . ASP A 1 147 ? -15.443 4.396 2.301 1.00 87.19 147 ASP A N 1
ATOM 1150 C CA . ASP A 1 147 ? -16.110 3.363 3.098 1.00 87.19 147 ASP A CA 1
ATOM 1151 C C . ASP A 1 147 ? -15.804 1.933 2.629 1.00 87.19 147 ASP A C 1
ATOM 1153 O O . ASP A 1 147 ? -16.159 0.959 3.290 1.00 87.19 147 ASP A O 1
ATOM 1157 N N . SER A 1 148 ? -15.170 1.800 1.465 1.00 89.25 148 SER A N 1
ATOM 1158 C CA . SER A 1 148 ? -14.901 0.519 0.846 1.00 89.25 148 SER A CA 1
ATOM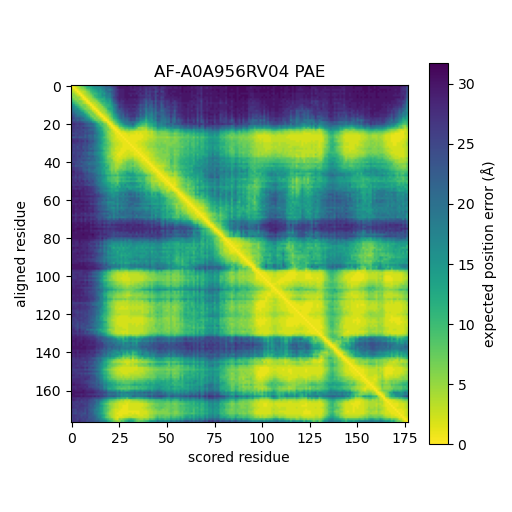 1159 C C . SER A 1 148 ? -13.728 0.616 -0.130 1.00 89.25 148 SER A C 1
ATOM 1161 O O . SER A 1 148 ? -13.713 1.423 -1.061 1.00 89.25 148 SER A O 1
ATOM 1163 N N . ILE A 1 149 ? -12.734 -0.249 0.074 1.00 92.62 149 ILE A N 1
ATOM 1164 C CA . ILE A 1 149 ? -11.650 -0.499 -0.875 1.00 92.62 149 ILE A CA 1
ATOM 1165 C C . ILE A 1 149 ? -11.500 -2.005 -1.034 1.00 92.62 149 ILE A C 1
ATOM 1167 O O . ILE A 1 149 ? -11.339 -2.729 -0.055 1.00 92.62 149 ILE A O 1
ATOM 1171 N N . PHE A 1 150 ? -11.546 -2.465 -2.277 1.00 92.81 150 PHE A N 1
ATOM 1172 C CA . PHE A 1 150 ? -11.286 -3.842 -2.659 1.00 92.81 150 PHE A CA 1
ATOM 1173 C C . PHE A 1 150 ? -9.956 -3.910 -3.400 1.00 92.81 150 PHE A C 1
ATOM 1175 O O . PHE A 1 150 ? -9.759 -3.225 -4.408 1.00 92.81 150 PHE A O 1
ATOM 1182 N N . ALA A 1 151 ? -9.040 -4.714 -2.875 1.00 92.81 151 ALA A N 1
ATOM 1183 C CA . ALA A 1 151 ? -7.707 -4.909 -3.412 1.00 92.81 151 ALA A CA 1
ATOM 1184 C C . ALA A 1 151 ? -7.629 -6.242 -4.156 1.00 92.81 151 ALA A C 1
ATOM 1186 O O . ALA A 1 151 ? -7.980 -7.288 -3.610 1.00 92.81 151 ALA A O 1
ATOM 1187 N N . VAL A 1 152 ? -7.125 -6.202 -5.387 1.00 90.50 152 VAL A N 1
ATOM 1188 C CA . VAL A 1 152 ? -6.814 -7.390 -6.191 1.00 90.50 152 VAL A CA 1
ATOM 1189 C C . VAL A 1 152 ? -5.393 -7.287 -6.738 1.00 90.50 152 VAL A C 1
ATOM 1191 O O . VAL A 1 152 ? -4.920 -6.169 -6.975 1.00 90.50 152 VAL A O 1
ATOM 1194 N N . PRO A 1 153 ? -4.697 -8.408 -6.986 1.00 88.12 153 PRO A N 1
ATOM 1195 C CA . PRO A 1 153 ? -3.495 -8.366 -7.813 1.00 88.12 153 PRO A CA 1
ATOM 1196 C C . PRO A 1 153 ? -3.836 -7.700 -9.151 1.00 88.12 153 PRO A C 1
ATOM 1198 O O . PRO A 1 153 ? -4.872 -7.984 -9.735 1.00 88.12 153 PRO A O 1
ATOM 1201 N N . ALA A 1 154 ? -3.005 -6.779 -9.637 1.00 86.69 154 ALA A N 1
ATOM 1202 C CA . ALA A 1 154 ? -3.241 -6.161 -10.943 1.00 86.69 154 ALA A CA 1
ATOM 1203 C C . ALA A 1 154 ? -2.964 -7.157 -12.082 1.00 86.69 154 ALA A C 1
ATOM 1205 O O . ALA A 1 154 ? -3.645 -7.141 -13.109 1.00 86.69 154 ALA A O 1
ATOM 1206 N N . TYR A 1 155 ? -1.977 -8.031 -11.866 1.00 80.19 155 TYR A N 1
ATOM 1207 C CA . TYR A 1 155 ? -1.551 -9.066 -12.796 1.00 80.19 155 TYR A CA 1
ATOM 1208 C C . TYR A 1 155 ? -1.255 -10.365 -12.046 1.00 80.19 155 TYR A C 1
ATOM 1210 O O . TYR A 1 155 ? -0.724 -10.328 -10.937 1.00 80.19 155 TYR A O 1
ATOM 1218 N N . ASP A 1 156 ? -1.528 -11.498 -12.683 1.00 76.38 156 ASP A N 1
ATOM 1219 C CA . ASP A 1 156 ? -1.073 -12.824 -12.261 1.00 76.38 156 ASP A CA 1
ATOM 1220 C C . ASP A 1 156 ? -0.502 -13.539 -13.485 1.00 76.38 156 ASP A C 1
ATOM 1222 O O . ASP A 1 156 ? -1.114 -13.532 -14.550 1.00 76.38 156 ASP A O 1
ATOM 1226 N N . ALA A 1 157 ? 0.721 -14.055 -13.363 1.00 73.06 157 ALA A N 1
ATOM 1227 C CA . ALA A 1 157 ? 1.487 -14.638 -14.469 1.00 73.06 157 ALA A CA 1
ATOM 1228 C C . ALA A 1 157 ? 1.539 -13.782 -15.763 1.00 73.06 157 ALA A C 1
ATOM 1230 O O . ALA A 1 157 ? 1.708 -14.311 -16.857 1.00 73.06 157 ALA A O 1
ATOM 1231 N N . GLY A 1 158 ? 1.427 -12.454 -15.642 1.00 72.38 158 GLY A N 1
ATOM 1232 C CA . GLY A 1 158 ? 1.428 -11.515 -16.771 1.00 72.38 158 GLY A CA 1
ATOM 1233 C C . GLY A 1 158 ? 0.048 -11.159 -17.331 1.00 72.38 158 GLY A C 1
ATOM 1234 O O . GLY A 1 158 ? -0.044 -10.260 -18.164 1.00 72.38 158 GLY A O 1
ATOM 1235 N N . GLU A 1 159 ? -1.016 -11.784 -16.829 1.00 76.25 159 GLU A N 1
ATOM 1236 C CA . GLU A 1 159 ? -2.395 -11.561 -17.260 1.00 76.25 159 GLU A CA 1
ATOM 1237 C C . GLU A 1 159 ? -3.140 -10.626 -16.312 1.00 76.25 159 GLU A C 1
ATOM 1239 O O . GLU A 1 159 ? -3.059 -10.767 -15.088 1.00 76.25 159 GLU A O 1
ATOM 1244 N N . ALA A 1 160 ? -3.901 -9.686 -16.878 1.00 76.44 160 ALA A N 1
ATOM 1245 C CA . ALA A 1 160 ? -4.710 -8.752 -16.106 1.00 76.44 160 ALA A CA 1
ATOM 1246 C C . ALA A 1 160 ? -5.822 -9.487 -15.349 1.00 76.44 160 ALA A C 1
ATOM 1248 O O . ALA A 1 160 ? -6.602 -10.256 -15.914 1.00 76.44 160 ALA A O 1
ATOM 1249 N N . GLN A 1 161 ? -5.926 -9.201 -14.059 1.00 75.88 161 GLN A N 1
ATOM 1250 C CA . GLN A 1 161 ? -6.824 -9.913 -13.166 1.00 75.88 161 GLN A CA 1
ATOM 1251 C C . GLN A 1 161 ? -8.126 -9.129 -12.969 1.00 75.88 161 GLN A C 1
ATOM 1253 O O . GLN A 1 161 ? -8.276 -8.328 -12.050 1.00 75.88 161 GLN A O 1
ATOM 1258 N N . LEU A 1 162 ? -9.077 -9.330 -13.888 1.00 64.06 162 LEU A N 1
ATOM 1259 C CA . LEU A 1 162 ? -10.389 -8.663 -13.851 1.00 64.06 162 LEU A CA 1
ATOM 1260 C C . LEU A 1 162 ? -11.438 -9.427 -13.021 1.00 64.06 162 LEU A C 1
ATOM 1262 O O . LEU A 1 162 ? -12.405 -8.821 -12.573 1.00 64.06 162 LEU A O 1
ATOM 1266 N N . ASN A 1 163 ? -11.224 -10.728 -12.786 1.00 65.56 163 ASN A N 1
ATOM 1267 C CA . ASN A 1 163 ? -12.142 -11.630 -12.069 1.00 65.56 163 ASN A CA 1
ATOM 1268 C C . ASN A 1 163 ? -11.471 -12.350 -10.880 1.00 65.56 163 ASN A C 1
ATOM 1270 O O . ASN A 1 163 ? -11.925 -13.412 -10.453 1.00 65.56 163 ASN A O 1
ATOM 1274 N N . SER A 1 164 ? -10.345 -11.836 -10.390 1.00 63.91 164 SER A N 1
ATOM 1275 C CA . SER A 1 164 ? -9.520 -12.518 -9.389 1.00 63.91 164 SER A CA 1
ATOM 1276 C C . SER A 1 164 ? -10.092 -12.460 -7.978 1.00 63.91 164 SER A C 1
ATOM 1278 O O . SER A 1 164 ? -10.793 -11.519 -7.604 1.00 63.91 164 SER A O 1
ATOM 1280 N N . ALA A 1 165 ? -9.675 -13.431 -7.161 1.00 76.38 165 ALA A N 1
ATOM 1281 C CA . ALA A 1 165 ? -9.776 -13.344 -5.714 1.00 76.38 165 ALA A CA 1
ATOM 1282 C C . ALA A 1 165 ? -9.082 -12.061 -5.224 1.00 76.38 165 ALA A C 1
ATOM 1284 O O . ALA A 1 165 ? -7.924 -11.796 -5.544 1.00 76.38 165 ALA A O 1
ATOM 1285 N N . GLY A 1 166 ? -9.821 -11.260 -4.469 1.00 86.56 166 GLY A N 1
ATOM 1286 C CA . GLY A 1 166 ? -9.333 -10.063 -3.804 1.00 86.56 166 GLY A CA 1
ATOM 1287 C C . GLY A 1 166 ? -9.901 -9.979 -2.403 1.00 86.56 166 GLY A C 1
ATOM 1288 O O . GLY A 1 166 ? -10.706 -10.821 -1.993 1.00 86.56 166 GLY A O 1
ATOM 1289 N N . SER A 1 167 ? -9.507 -8.935 -1.692 1.00 92.38 167 SER A N 1
ATOM 1290 C CA . SER A 1 167 ? -9.901 -8.730 -0.304 1.00 92.38 167 SER A CA 1
ATOM 1291 C C . SER A 1 167 ? -10.368 -7.303 -0.085 1.00 92.38 167 SER A C 1
ATOM 1293 O O . SER A 1 167 ? -9.822 -6.353 -0.650 1.00 92.38 167 SER A O 1
ATOM 1295 N N . TRP A 1 168 ? -11.386 -7.153 0.756 1.00 93.81 168 TRP A N 1
ATOM 1296 C CA . TRP A 1 168 ? -11.774 -5.848 1.272 1.00 93.81 168 TRP A CA 1
ATOM 1297 C C . TRP A 1 168 ? -10.755 -5.387 2.308 1.00 93.81 168 TRP A C 1
ATOM 1299 O O . TRP A 1 168 ? -10.332 -6.178 3.152 1.00 93.81 168 TRP A O 1
ATOM 1309 N N . ALA A 1 169 ? -10.383 -4.113 2.247 1.00 94.94 169 ALA A N 1
ATOM 1310 C CA . ALA A 1 169 ? -9.658 -3.471 3.328 1.00 94.94 169 ALA A CA 1
ATOM 1311 C C . ALA A 1 169 ? -10.569 -3.367 4.560 1.00 94.94 169 ALA A C 1
ATOM 1313 O O . ALA A 1 169 ? -11.744 -3.015 4.444 1.00 94.94 169 ALA A O 1
ATOM 1314 N N . ASP A 1 170 ? -10.018 -3.658 5.734 1.00 95.62 170 ASP A N 1
ATOM 1315 C CA . ASP A 1 170 ? -10.667 -3.461 7.032 1.00 95.62 170 ASP A CA 1
ATOM 1316 C C . ASP A 1 170 ? -10.271 -2.116 7.666 1.00 95.62 170 ASP A C 1
ATOM 1318 O O . ASP A 1 170 ? -11.048 -1.520 8.418 1.00 95.62 170 ASP A O 1
ATOM 1322 N N . ALA A 1 171 ? -9.070 -1.624 7.350 1.00 95.31 171 ALA A N 1
ATOM 1323 C CA . ALA A 1 171 ? -8.522 -0.406 7.919 1.00 95.31 171 ALA A CA 1
ATOM 1324 C C . ALA A 1 171 ? -7.554 0.347 6.994 1.00 95.31 171 ALA A C 1
ATOM 1326 O O . ALA A 1 171 ? -6.941 -0.223 6.090 1.00 95.31 171 ALA A O 1
ATOM 1327 N N . TYR A 1 172 ? -7.360 1.636 7.291 1.00 94.75 172 TYR A N 1
ATOM 1328 C CA . TYR A 1 172 ? -6.275 2.454 6.742 1.00 94.75 172 TYR A CA 1
ATOM 1329 C C . TYR A 1 172 ? -5.247 2.789 7.821 1.00 94.75 172 TYR A C 1
ATOM 1331 O O . TYR A 1 172 ? -5.604 3.154 8.941 1.00 94.75 172 TYR A O 1
ATOM 1339 N N . TYR A 1 173 ? -3.967 2.712 7.461 1.00 93.94 173 TYR A N 1
ATOM 1340 C CA . TYR A 1 173 ? -2.838 3.038 8.330 1.00 93.94 173 TYR A CA 1
ATOM 1341 C C . TYR A 1 173 ? -2.200 4.340 7.854 1.00 93.94 173 TYR A C 1
ATOM 1343 O O . TYR A 1 173 ? -1.654 4.403 6.755 1.00 93.94 173 TYR A O 1
ATOM 1351 N N . ILE A 1 174 ? -2.299 5.389 8.667 1.00 90.31 174 ILE A N 1
ATOM 1352 C CA . ILE A 1 174 ? -1.975 6.756 8.254 1.00 90.31 174 ILE A CA 1
ATOM 1353 C C . ILE A 1 174 ? -0.819 7.274 9.112 1.00 90.31 174 ILE A C 1
ATOM 1355 O O . ILE A 1 174 ? -0.980 7.336 10.334 1.00 90.31 174 ILE A O 1
ATOM 1359 N N . PRO A 1 175 ? 0.327 7.653 8.523 1.00 86.56 175 PRO A N 1
ATOM 1360 C CA . PRO A 1 175 ? 1.403 8.279 9.280 1.00 86.56 175 PRO A CA 1
ATOM 1361 C C . PRO A 1 175 ? 0.958 9.662 9.776 1.00 86.56 175 PRO A C 1
ATOM 1363 O O . PRO A 1 175 ? 0.393 10.450 9.016 1.00 86.56 175 PRO A O 1
ATOM 1366 N N . GLN A 1 176 ? 1.202 9.958 11.051 1.00 74.94 176 GLN A N 1
ATOM 1367 C CA . GLN A 1 176 ? 1.063 11.305 11.598 1.00 74.94 176 GLN A CA 1
ATOM 1368 C C . GLN A 1 176 ? 2.307 12.126 11.240 1.00 74.94 176 GLN A C 1
ATOM 1370 O O . GLN A 1 176 ? 3.431 11.642 11.391 1.00 74.94 176 GLN A O 1
ATOM 1375 N N . GLN A 1 177 ? 2.078 13.342 10.740 1.00 59.59 177 GLN A N 1
ATOM 1376 C CA . GLN A 1 177 ? 3.112 14.362 10.542 1.00 59.59 177 GLN A CA 1
ATOM 1377 C C . GLN A 1 177 ? 3.348 15.148 11.828 1.00 59.59 177 GLN A C 1
ATOM 1379 O O . GLN A 1 177 ? 2.363 15.341 12.579 1.00 59.59 177 GLN A O 1
#